Protein AF-A0A0F3IGI3-F1 (afdb_monomer_lite)

Secondary structure (DSSP, 8-state):
-HHHHH-GGGHHHHHHS---GGG--STTHHHHHHHHHHHHHH--S-HHHHHHHTTTSTTHHHHHHHHTS-----GGGHHHHHHHHHHHHHHHHHHHHHHHHHHHHHHT---HHHHHHHHHHHHT-

Foldseek 3Di:
DLLCLQFVVLLVVCVVPPDDLVLQDDVCSVVVSVLVVVSNVVSDRDSVVVLVVCVVPPCNVVSVVSPPDDDPDDPVCSNVVVVVVSVVSSVVSLVVLLVVLVVCCVPPRDDPVSVVSNVVSVVVD

Organism: NCBI:txid1632867

Radius of gyration: 17.23 Å; chains: 1; bounding box: 45×24×48 Å

Sequence (125 aa):
MAMLIQYPQLQKILRQHPVDLAEFEFSGAEKFKEIFNHIVTLRSDSPAILLEDYRGHSDELIIKQLAALVIDVPAEGLEAEFMGAIDKLLAESRDYRFKRLSNKLEKTGLNEEEKKEFTRLSMMK

Structure (mmCIF, N/CA/C/O backbone):
data_AF-A0A0F3IGI3-F1
#
_entry.id   AF-A0A0F3IGI3-F1
#
loop_
_atom_site.group_PDB
_atom_site.id
_atom_site.type_symbol
_atom_site.label_atom_id
_atom_site.label_alt_id
_atom_site.label_comp_id
_atom_site.label_asym_id
_atom_site.label_entity_id
_atom_site.label_seq_id
_atom_site.pdbx_PDB_ins_code
_atom_site.Cartn_x
_atom_site.Cartn_y
_atom_site.Cartn_z
_atom_site.occupancy
_atom_site.B_iso_or_equiv
_atom_site.auth_seq_id
_atom_site.auth_comp_id
_atom_site.auth_asym_id
_atom_site.auth_atom_id
_atom_site.pdbx_PDB_model_num
ATOM 1 N N . MET A 1 1 ? 2.382 -3.609 -4.255 1.00 88.56 1 MET A N 1
ATOM 2 C CA . MET A 1 1 ? 3.712 -2.955 -4.292 1.00 88.56 1 MET A CA 1
ATOM 3 C C . MET A 1 1 ? 4.544 -3.401 -5.490 1.00 88.56 1 MET A C 1
ATOM 5 O O . MET A 1 1 ? 4.910 -2.545 -6.278 1.00 88.56 1 MET A O 1
ATOM 9 N N . ALA A 1 2 ? 4.790 -4.706 -5.679 1.00 94.31 2 ALA A N 1
ATOM 10 C CA . ALA A 1 2 ? 5.605 -5.214 -6.793 1.00 94.31 2 ALA A CA 1
ATOM 11 C C . ALA A 1 2 ? 5.170 -4.690 -8.178 1.00 94.31 2 ALA A C 1
ATOM 13 O O . ALA A 1 2 ? 6.010 -4.194 -8.919 1.00 94.31 2 ALA A O 1
ATOM 14 N N . MET A 1 3 ? 3.862 -4.671 -8.475 1.00 94.19 3 MET A N 1
ATOM 15 C CA . MET A 1 3 ? 3.341 -4.103 -9.729 1.00 94.19 3 MET A CA 1
ATOM 16 C C . MET A 1 3 ? 3.765 -2.643 -9.951 1.00 94.19 3 MET A C 1
ATOM 18 O O . MET A 1 3 ? 4.181 -2.298 -11.044 1.00 94.19 3 MET A O 1
ATOM 22 N N . LEU A 1 4 ? 3.720 -1.792 -8.921 1.00 92.88 4 LEU A N 1
ATOM 23 C CA . LEU A 1 4 ? 4.090 -0.375 -9.041 1.00 92.88 4 LEU A CA 1
ATOM 24 C C . LEU A 1 4 ? 5.602 -0.184 -9.265 1.00 92.88 4 LEU A C 1
ATOM 26 O O . LEU A 1 4 ? 6.011 0.754 -9.938 1.00 92.88 4 LEU A O 1
ATOM 30 N N . ILE A 1 5 ? 6.422 -1.086 -8.717 1.00 94.12 5 ILE A N 1
ATOM 31 C CA . ILE A 1 5 ? 7.883 -1.089 -8.890 1.00 94.12 5 ILE A CA 1
ATOM 32 C C . ILE A 1 5 ? 8.262 -1.561 -10.301 1.00 94.12 5 ILE A C 1
ATOM 34 O O . ILE A 1 5 ? 9.107 -0.953 -10.953 1.00 94.12 5 ILE A O 1
ATOM 38 N N . GLN A 1 6 ? 7.641 -2.645 -10.772 1.00 93.19 6 GLN A N 1
ATOM 39 C CA . GLN A 1 6 ? 7.924 -3.250 -12.079 1.00 93.19 6 GLN A CA 1
ATOM 40 C C . GLN A 1 6 ? 7.295 -2.473 -13.240 1.00 93.19 6 GLN A C 1
ATOM 42 O O . GLN A 1 6 ? 7.849 -2.452 -14.338 1.00 93.19 6 GLN A O 1
ATOM 47 N N . TYR A 1 7 ? 6.173 -1.797 -12.984 1.00 93.25 7 TYR A N 1
ATOM 48 C CA . TYR A 1 7 ? 5.418 -1.022 -13.963 1.00 93.25 7 TYR A CA 1
ATOM 49 C C . TYR A 1 7 ? 5.125 0.400 -13.446 1.00 93.25 7 TYR A C 1
ATOM 51 O O . TYR A 1 7 ? 3.976 0.727 -13.125 1.00 93.25 7 TYR A O 1
ATOM 59 N N . PRO A 1 8 ? 6.135 1.287 -13.365 1.00 91.75 8 PRO A N 1
ATOM 60 C CA . PRO A 1 8 ? 5.968 2.619 -12.789 1.00 91.75 8 PRO A CA 1
ATOM 61 C C . PRO A 1 8 ? 4.959 3.506 -13.530 1.00 91.75 8 PRO A C 1
ATOM 63 O O . PRO A 1 8 ? 4.429 4.442 -12.931 1.00 91.75 8 PRO A O 1
ATOM 66 N N . GLN A 1 9 ? 4.605 3.182 -14.781 1.00 90.44 9 GLN A N 1
ATOM 67 C CA . GLN A 1 9 ? 3.530 3.851 -15.519 1.00 90.44 9 GLN A CA 1
ATOM 68 C C . GLN A 1 9 ? 2.161 3.770 -14.819 1.00 90.44 9 GLN A C 1
ATOM 70 O O . GLN A 1 9 ? 1.307 4.619 -15.073 1.00 90.44 9 GLN A O 1
ATOM 75 N N . LEU A 1 10 ? 1.962 2.818 -13.896 1.00 92.44 10 LEU A N 1
ATOM 76 C CA . LEU A 1 10 ? 0.769 2.724 -13.043 1.00 92.44 10 LEU A CA 1
ATOM 77 C C . LEU A 1 10 ? 0.585 3.956 -12.137 1.00 92.44 10 LEU A C 1
ATOM 79 O O . LEU A 1 10 ? -0.506 4.218 -11.636 1.00 92.44 10 LEU A O 1
ATOM 83 N N . GLN A 1 11 ? 1.605 4.799 -11.975 1.00 90.81 11 GLN A N 1
ATOM 84 C CA . GLN A 1 11 ? 1.432 6.108 -11.343 1.00 90.81 11 GLN A CA 1
ATOM 85 C C . GLN A 1 11 ? 0.433 7.005 -12.092 1.00 90.81 11 GLN A C 1
ATOM 87 O O . GLN A 1 11 ? -0.144 7.907 -11.486 1.00 90.81 11 GLN A O 1
ATOM 92 N N . LYS A 1 12 ? 0.201 6.781 -13.393 1.00 91.12 12 LYS A N 1
ATOM 93 C CA . LYS A 1 12 ? -0.798 7.526 -14.174 1.00 91.12 12 LYS A CA 1
ATOM 94 C C . LYS A 1 12 ? -2.215 7.244 -13.677 1.00 91.12 12 LYS A C 1
ATOM 96 O O . LYS A 1 12 ? -2.949 8.200 -13.428 1.00 91.12 12 LYS A O 1
ATOM 101 N N . ILE A 1 13 ? -2.562 5.974 -13.451 1.00 92.06 13 ILE A N 1
ATOM 102 C CA . ILE A 1 13 ? -3.886 5.602 -12.934 1.00 92.06 13 ILE A CA 1
ATOM 103 C C . ILE A 1 13 ? -4.076 6.099 -11.493 1.00 92.06 13 ILE A C 1
ATOM 105 O O . ILE A 1 13 ? -5.136 6.619 -11.168 1.00 92.06 13 ILE A O 1
ATOM 109 N N . LEU A 1 14 ? -3.021 6.107 -10.668 1.00 91.19 14 LEU A N 1
ATOM 110 C CA . LEU A 1 14 ? -3.065 6.682 -9.312 1.00 91.19 14 LEU A CA 1
ATOM 111 C C . LEU A 1 14 ? -3.321 8.197 -9.287 1.00 91.19 14 LEU A C 1
ATOM 113 O O . LEU A 1 14 ? -3.854 8.718 -8.312 1.0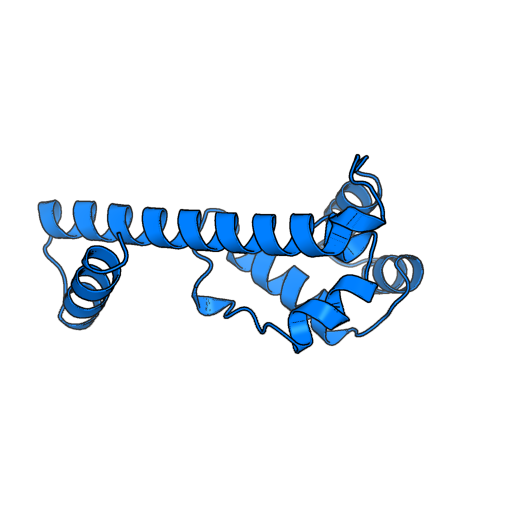0 91.19 14 LEU A O 1
ATOM 117 N N . ARG A 1 15 ? -2.950 8.934 -10.342 1.00 89.44 15 ARG A N 1
ATOM 118 C CA . ARG A 1 15 ? -3.287 10.366 -10.454 1.00 89.44 15 ARG A CA 1
ATOM 119 C C . ARG A 1 15 ? -4.743 10.586 -10.852 1.00 89.44 15 ARG A C 1
ATOM 121 O O . ARG A 1 15 ? -5.318 11.600 -10.474 1.00 89.44 15 ARG A O 1
ATOM 128 N N . GLN A 1 16 ? -5.310 9.666 -11.629 1.00 91.19 16 GLN A N 1
ATOM 129 C CA . GLN A 1 16 ? -6.718 9.695 -12.035 1.00 91.19 16 GLN A CA 1
ATOM 130 C C . GLN A 1 16 ? -7.635 9.223 -10.901 1.00 91.19 16 GLN A C 1
ATOM 132 O O . GLN A 1 16 ? -8.726 9.760 -10.724 1.00 91.19 16 GLN A O 1
ATOM 137 N N . HIS A 1 17 ? -7.152 8.275 -10.098 1.00 90.12 17 HIS A N 1
ATOM 138 C CA . HIS A 1 17 ? -7.831 7.704 -8.942 1.00 90.12 17 HIS A CA 1
ATOM 139 C C . HIS A 1 17 ? -6.925 7.802 -7.706 1.00 90.12 17 HIS A C 1
ATOM 141 O O . HIS A 1 17 ? -6.259 6.825 -7.351 1.00 90.12 17 HIS A O 1
ATOM 147 N N . PRO A 1 18 ? -6.858 8.984 -7.061 1.00 87.00 18 PRO A N 1
ATOM 148 C CA . PRO A 1 18 ? -6.047 9.173 -5.868 1.00 87.00 18 PRO A CA 1
ATOM 149 C C . PRO A 1 18 ? -6.466 8.215 -4.757 1.00 87.00 18 PRO A C 1
ATOM 151 O O . PRO A 1 18 ? -7.646 8.103 -4.425 1.00 87.00 18 PRO A O 1
ATOM 154 N N . VAL A 1 19 ? -5.478 7.553 -4.166 1.00 89.06 19 VAL A N 1
ATOM 155 C CA . VAL A 1 19 ? -5.674 6.641 -3.041 1.00 89.06 19 VAL A CA 1
ATOM 156 C C . VAL A 1 19 ? -5.378 7.393 -1.752 1.00 89.06 19 VAL A C 1
ATOM 158 O O . VAL A 1 19 ? -4.291 7.953 -1.600 1.00 89.06 19 VAL A O 1
ATOM 161 N N . ASP A 1 20 ? -6.324 7.390 -0.816 1.00 89.25 20 ASP A N 1
ATOM 162 C CA . ASP A 1 20 ? -6.089 7.943 0.515 1.00 89.25 20 ASP A CA 1
ATOM 163 C C . ASP A 1 20 ? -5.254 6.963 1.349 1.00 89.25 20 ASP A C 1
ATOM 165 O O . ASP A 1 20 ? -5.748 5.963 1.875 1.00 89.25 20 ASP A O 1
ATOM 169 N N . LEU A 1 21 ? -3.959 7.263 1.473 1.00 88.06 21 LEU A N 1
ATOM 170 C CA . LEU A 1 21 ? -3.027 6.447 2.244 1.00 88.06 21 LEU A CA 1
ATOM 171 C C . LEU A 1 21 ? -3.407 6.330 3.723 1.00 88.06 21 LEU A C 1
ATOM 173 O O . LEU A 1 21 ? -3.009 5.356 4.364 1.00 88.06 21 LEU A O 1
ATOM 177 N N . ALA A 1 22 ? -4.169 7.282 4.272 1.00 88.19 22 ALA A N 1
ATOM 178 C CA . ALA A 1 22 ? -4.624 7.224 5.655 1.00 88.19 22 ALA A CA 1
ATOM 179 C C . ALA A 1 22 ? -5.617 6.075 5.892 1.00 88.19 22 ALA A C 1
ATOM 181 O O . ALA A 1 22 ? -5.751 5.608 7.022 1.00 88.19 22 ALA A O 1
ATOM 182 N N . GLU A 1 23 ? -6.278 5.575 4.843 1.00 89.06 23 GLU A N 1
ATOM 183 C CA . GLU A 1 23 ? -7.214 4.459 4.963 1.00 89.06 23 GLU A CA 1
ATOM 184 C C . GLU A 1 23 ? -6.543 3.089 5.087 1.00 89.06 23 GLU A C 1
ATOM 186 O O . GLU A 1 23 ? -7.210 2.141 5.512 1.00 89.06 23 GLU A O 1
ATOM 191 N N . PHE A 1 24 ? -5.253 2.974 4.752 1.00 91.88 24 PHE A N 1
ATOM 192 C CA . PHE A 1 24 ? -4.508 1.728 4.902 1.00 91.88 24 PHE A CA 1
ATOM 193 C C . PHE A 1 24 ? -4.164 1.464 6.370 1.00 91.88 24 PHE A C 1
ATOM 195 O O . PHE A 1 24 ? -3.362 2.176 6.983 1.00 91.88 24 PHE A O 1
ATOM 202 N N . GLU A 1 25 ? -4.725 0.394 6.924 1.00 90.88 25 GLU A N 1
ATOM 203 C CA . GLU A 1 25 ? -4.472 -0.039 8.297 1.00 90.88 25 GLU A CA 1
ATOM 204 C C . GLU A 1 25 ? -4.371 -1.567 8.347 1.00 90.88 25 GLU A C 1
ATOM 206 O O . GLU A 1 25 ? -5.367 -2.284 8.306 1.00 90.88 25 GLU A O 1
ATOM 211 N N . PHE A 1 26 ? -3.135 -2.057 8.411 1.00 86.81 26 PHE A N 1
ATOM 212 C CA . PHE A 1 26 ? -2.769 -3.470 8.492 1.00 86.81 26 PHE A CA 1
ATOM 213 C C . PHE A 1 26 ? -1.349 -3.607 9.065 1.00 86.81 26 PHE A C 1
ATOM 215 O O . PHE A 1 26 ? -0.615 -2.624 9.210 1.00 86.81 26 PHE A O 1
ATOM 222 N N . SER A 1 27 ? -0.934 -4.832 9.393 1.00 84.50 27 SER A N 1
ATOM 223 C CA . SER A 1 27 ? 0.436 -5.086 9.854 1.00 84.50 27 SER A CA 1
ATOM 224 C C . SER A 1 27 ? 1.452 -4.741 8.759 1.00 84.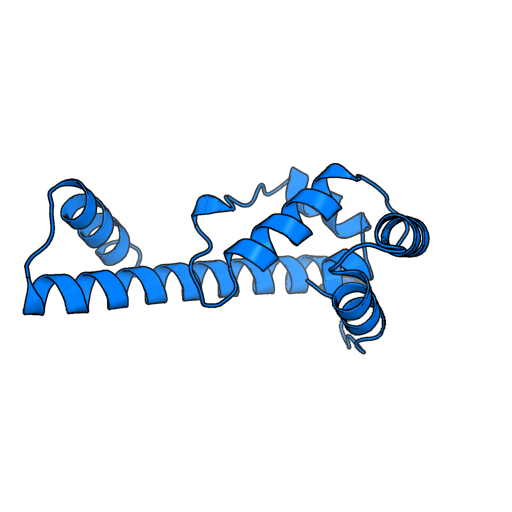50 27 SER A C 1
ATOM 226 O O . SER A 1 27 ? 1.426 -5.331 7.683 1.00 84.50 27 SER A O 1
ATOM 228 N N . GLY A 1 28 ? 2.344 -3.782 9.019 1.00 87.75 28 GLY A N 1
ATOM 229 C CA . GLY A 1 28 ? 3.305 -3.287 8.024 1.00 87.75 28 GLY A CA 1
ATOM 230 C C . GLY A 1 28 ? 2.801 -2.120 7.163 1.00 87.75 28 GLY A C 1
ATOM 231 O O . GLY A 1 28 ? 3.511 -1.698 6.250 1.00 87.75 28 GLY A O 1
ATOM 232 N N . ALA A 1 29 ? 1.620 -1.564 7.460 1.00 90.88 29 ALA A N 1
ATOM 233 C CA . ALA A 1 29 ? 1.038 -0.457 6.698 1.00 90.88 29 ALA A CA 1
ATOM 234 C C . ALA A 1 29 ? 1.927 0.792 6.656 1.00 90.88 29 ALA A C 1
ATOM 236 O O . ALA A 1 29 ? 2.023 1.416 5.608 1.00 90.88 29 ALA A O 1
ATOM 237 N N . GLU A 1 30 ? 2.626 1.139 7.738 1.00 92.25 30 GLU A N 1
ATOM 238 C CA . GLU A 1 30 ? 3.495 2.327 7.748 1.00 92.25 30 GLU A CA 1
ATOM 239 C C . GLU A 1 30 ? 4.650 2.206 6.751 1.00 92.25 30 GLU A C 1
ATOM 241 O O . GLU A 1 30 ? 4.860 3.100 5.934 1.00 92.25 30 GLU A O 1
ATOM 246 N N . LYS A 1 31 ? 5.328 1.052 6.719 1.00 92.00 31 LYS A N 1
ATOM 247 C CA . LYS A 1 31 ? 6.385 0.792 5.734 1.00 92.00 31 LYS A CA 1
ATOM 248 C C . LYS A 1 31 ? 5.830 0.745 4.306 1.00 92.00 31 LYS A C 1
ATOM 250 O O . LYS A 1 31 ? 6.459 1.249 3.380 1.00 92.00 31 LYS A O 1
ATOM 255 N N . PHE A 1 32 ? 4.634 0.179 4.120 1.00 93.06 32 PHE A N 1
ATOM 256 C CA . PHE A 1 32 ? 3.946 0.220 2.830 1.00 93.06 32 PHE A CA 1
ATOM 257 C C . PHE A 1 32 ? 3.680 1.661 2.377 1.00 93.06 32 PHE A C 1
ATOM 259 O O . PHE A 1 32 ? 4.009 1.995 1.243 1.00 93.06 32 PHE A O 1
ATOM 266 N N . LYS A 1 33 ? 3.120 2.513 3.247 1.00 94.44 33 LYS A N 1
ATOM 267 C CA . LYS A 1 33 ? 2.812 3.920 2.949 1.00 94.44 33 LYS A CA 1
ATOM 268 C C . LYS A 1 33 ? 4.075 4.714 2.631 1.00 94.44 33 LYS A C 1
ATOM 270 O O . LYS A 1 33 ? 4.066 5.477 1.674 1.00 94.44 33 LYS A O 1
ATOM 275 N N . GLU A 1 34 ? 5.148 4.507 3.390 1.00 94.00 34 GLU A N 1
ATOM 276 C CA . GLU A 1 34 ? 6.450 5.142 3.168 1.00 94.00 34 GLU A CA 1
ATOM 277 C C . GLU A 1 34 ? 6.989 4.828 1.766 1.00 94.00 34 GLU A C 1
ATOM 279 O O . GLU A 1 34 ? 7.212 5.741 0.972 1.00 94.00 34 GLU A O 1
ATOM 284 N N . ILE A 1 35 ? 7.105 3.539 1.423 1.00 93.75 35 ILE A N 1
ATOM 285 C CA . ILE A 1 35 ? 7.593 3.101 0.108 1.00 93.75 35 ILE A CA 1
ATOM 286 C C . ILE A 1 35 ? 6.650 3.565 -1.008 1.00 93.75 35 ILE A C 1
ATOM 288 O O . ILE A 1 35 ? 7.101 4.064 -2.037 1.00 93.75 35 ILE A O 1
ATOM 292 N N . PHE A 1 36 ? 5.336 3.425 -0.819 1.00 93.88 36 PHE A N 1
ATOM 293 C CA . PHE A 1 36 ? 4.344 3.841 -1.810 1.00 93.88 36 PHE A CA 1
ATOM 294 C C . PHE A 1 36 ? 4.461 5.336 -2.110 1.00 93.88 36 PHE A C 1
ATOM 296 O O . PHE A 1 36 ? 4.535 5.735 -3.272 1.00 93.88 36 PHE A O 1
ATOM 303 N N . ASN A 1 37 ? 4.504 6.162 -1.064 1.00 92.62 37 ASN A N 1
ATOM 304 C CA . ASN A 1 37 ? 4.605 7.606 -1.199 1.00 92.62 37 ASN A CA 1
ATOM 305 C C . ASN A 1 37 ? 5.924 8.014 -1.860 1.00 92.62 37 ASN A C 1
ATOM 307 O O . ASN A 1 37 ? 5.935 8.905 -2.709 1.00 92.62 37 ASN A O 1
ATOM 311 N N . HIS A 1 38 ? 7.018 7.334 -1.520 1.00 92.56 38 HIS A N 1
ATOM 312 C CA . HIS A 1 38 ? 8.321 7.561 -2.132 1.00 92.56 38 HIS A CA 1
ATOM 313 C C . HIS A 1 38 ? 8.306 7.268 -3.638 1.00 92.56 38 HIS A C 1
ATOM 315 O O . HIS A 1 38 ? 8.651 8.141 -4.433 1.00 92.56 38 HIS A O 1
ATOM 321 N N . ILE A 1 39 ? 7.790 6.103 -4.052 1.00 91.12 39 ILE A N 1
ATOM 322 C CA . ILE A 1 39 ? 7.674 5.730 -5.473 1.00 91.12 39 ILE A CA 1
ATOM 323 C C . ILE A 1 39 ? 6.819 6.743 -6.248 1.00 91.12 39 ILE A C 1
ATOM 325 O O . ILE A 1 39 ? 7.213 7.201 -7.321 1.00 91.12 39 ILE A O 1
ATOM 329 N N . VAL A 1 40 ? 5.661 7.124 -5.701 1.00 89.44 40 VAL A N 1
ATOM 330 C CA . VAL A 1 40 ? 4.748 8.088 -6.340 1.00 89.44 40 VAL A CA 1
ATOM 331 C C . VAL A 1 40 ? 5.355 9.497 -6.405 1.00 89.44 40 VAL A C 1
ATOM 333 O O . VAL A 1 40 ? 5.072 10.258 -7.337 1.00 89.44 40 VAL A O 1
ATOM 336 N N . THR A 1 41 ? 6.209 9.855 -5.443 1.00 90.56 41 THR A N 1
ATOM 337 C CA . THR A 1 41 ? 6.902 11.151 -5.398 1.00 90.56 41 THR A CA 1
ATOM 338 C C . THR A 1 41 ? 8.081 11.212 -6.365 1.00 90.56 41 THR A C 1
ATOM 340 O O . THR A 1 41 ? 8.285 12.254 -6.990 1.00 90.56 41 THR A O 1
ATOM 343 N N . LEU A 1 42 ? 8.801 10.102 -6.559 1.00 88.94 42 LEU A N 1
ATOM 344 C CA . LEU A 1 42 ? 9.911 10.000 -7.509 1.00 88.94 42 LEU A CA 1
ATOM 345 C C . LEU A 1 42 ? 9.465 10.291 -8.953 1.00 88.94 42 LEU A C 1
ATOM 347 O O . LEU A 1 42 ? 10.244 10.828 -9.739 1.00 88.94 42 LEU A O 1
ATOM 351 N N . ARG A 1 43 ? 8.207 9.973 -9.306 1.00 83.88 43 ARG A N 1
ATOM 352 C CA . ARG A 1 43 ? 7.597 10.256 -10.625 1.00 83.88 43 ARG A CA 1
ATOM 353 C C . ARG A 1 43 ? 8.409 9.742 -11.820 1.00 83.88 43 ARG A C 1
ATOM 355 O O . ARG A 1 43 ? 8.328 10.303 -12.912 1.00 83.88 43 ARG A O 1
ATOM 362 N N . SER A 1 44 ? 9.183 8.681 -11.616 1.00 86.88 44 SER A N 1
ATOM 363 C CA . SER A 1 44 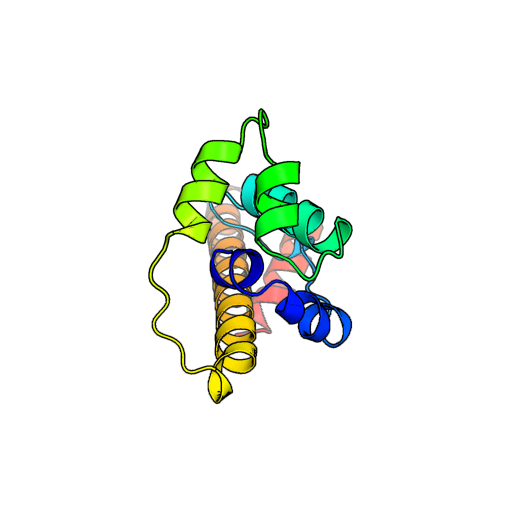? 9.929 8.010 -12.675 1.00 86.88 44 SER A CA 1
ATOM 364 C C . SER A 1 44 ? 9.065 6.945 -13.341 1.00 86.88 44 SER A C 1
ATOM 366 O O . SER A 1 44 ? 8.424 6.158 -12.648 1.00 86.88 44 SER A O 1
ATOM 368 N N . ASP A 1 45 ? 9.124 6.873 -14.670 1.00 87.88 45 ASP A N 1
ATOM 369 C CA . ASP A 1 45 ? 8.505 5.807 -15.468 1.00 87.88 45 ASP A CA 1
ATOM 370 C C . ASP A 1 45 ? 9.456 4.596 -15.661 1.00 87.88 45 ASP A C 1
ATOM 372 O O . ASP A 1 45 ? 9.125 3.647 -16.368 1.00 87.88 45 ASP A O 1
ATOM 376 N N . SER A 1 46 ? 10.650 4.614 -15.047 1.00 91.19 46 SER A N 1
ATOM 377 C CA . SER A 1 46 ? 11.690 3.588 -15.212 1.00 91.19 46 SER A CA 1
ATOM 378 C C . SER A 1 46 ? 11.950 2.798 -13.920 1.00 91.19 46 SER A C 1
ATOM 380 O O . SER A 1 46 ? 12.406 3.393 -12.934 1.00 91.19 46 SER A O 1
ATOM 382 N N . PRO A 1 47 ? 11.777 1.458 -13.933 1.00 90.94 47 PRO A N 1
ATOM 383 C CA . PRO A 1 47 ? 12.145 0.593 -12.810 1.00 90.94 47 PRO A CA 1
ATOM 384 C C . PRO A 1 47 ? 13.626 0.698 -12.432 1.00 90.94 47 PRO A C 1
ATOM 386 O O . PRO A 1 47 ? 13.977 0.609 -11.261 1.00 90.94 47 PRO A O 1
ATOM 389 N N . ALA A 1 48 ? 14.511 0.918 -13.410 1.00 93.31 48 ALA A N 1
ATOM 390 C CA . ALA A 1 48 ? 15.946 1.030 -13.161 1.00 93.31 48 ALA A CA 1
ATOM 391 C C . ALA A 1 48 ? 16.293 2.291 -12.358 1.00 93.31 48 ALA A C 1
ATOM 393 O O . ALA A 1 48 ? 17.125 2.229 -11.459 1.00 93.31 48 ALA A O 1
ATOM 394 N N . ILE A 1 49 ? 15.624 3.414 -12.648 1.00 93.62 49 ILE A N 1
ATOM 395 C CA . ILE A 1 49 ? 15.792 4.657 -11.880 1.00 93.62 49 ILE A CA 1
ATOM 396 C C . ILE A 1 49 ? 15.310 4.449 -10.445 1.00 93.62 49 ILE A C 1
ATOM 398 O O . ILE A 1 49 ? 15.987 4.865 -9.515 1.00 93.62 49 ILE A O 1
ATOM 402 N N . LEU A 1 50 ? 14.182 3.759 -10.260 1.00 93.25 50 LEU A N 1
ATOM 403 C CA . LEU A 1 50 ? 13.678 3.429 -8.930 1.00 93.25 50 LEU A CA 1
ATOM 404 C C . LEU A 1 50 ? 14.655 2.535 -8.147 1.00 93.25 50 LEU A C 1
ATOM 406 O O . LEU A 1 50 ? 14.904 2.773 -6.972 1.00 93.25 50 LEU A O 1
ATOM 410 N N . LEU A 1 51 ? 15.238 1.520 -8.787 1.00 95.31 51 LEU A N 1
ATOM 411 C CA . LEU A 1 51 ? 16.232 0.657 -8.142 1.00 95.31 51 LEU A CA 1
ATOM 412 C C . LEU A 1 51 ? 17.517 1.405 -7.774 1.00 95.31 51 LEU A C 1
ATOM 414 O O . LEU A 1 51 ? 18.109 1.110 -6.739 1.00 95.31 51 LEU A O 1
ATOM 418 N N . GLU A 1 52 ? 17.947 2.347 -8.613 1.00 96.19 52 GLU A N 1
ATOM 419 C CA . GLU A 1 52 ? 19.109 3.188 -8.329 1.00 96.19 52 GLU A CA 1
ATOM 420 C C . GLU A 1 52 ? 18.843 4.144 -7.165 1.00 96.19 52 GLU A C 1
ATOM 422 O O . GLU A 1 52 ? 19.688 4.292 -6.290 1.00 96.19 52 GLU A O 1
ATOM 427 N N . ASP 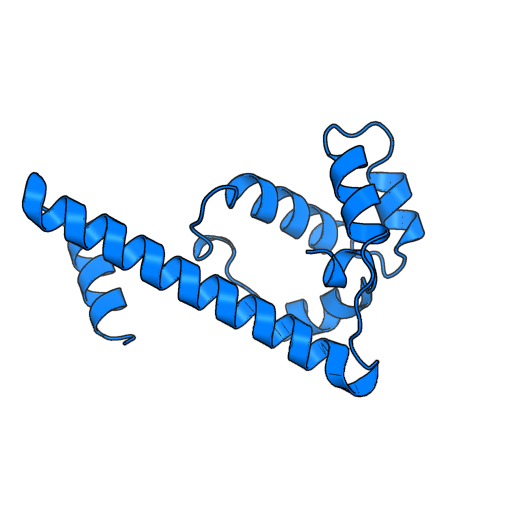A 1 53 ? 17.651 4.730 -7.115 1.00 95.56 53 ASP A N 1
ATOM 428 C CA . ASP A 1 53 ? 17.220 5.632 -6.047 1.00 95.56 53 ASP A CA 1
ATOM 429 C C . ASP A 1 53 ? 17.159 4.937 -4.671 1.00 95.56 53 ASP A C 1
ATOM 431 O O . ASP A 1 53 ? 17.461 5.540 -3.643 1.00 95.56 53 ASP A O 1
ATOM 435 N N . TYR A 1 54 ? 16.883 3.629 -4.650 1.00 95.56 54 TYR A N 1
ATOM 436 C CA . TYR A 1 54 ? 16.947 2.804 -3.440 1.00 95.56 54 TYR A CA 1
ATOM 437 C C . TYR A 1 54 ? 18.336 2.217 -3.134 1.00 95.56 54 TYR A C 1
ATOM 439 O O . TYR A 1 54 ? 18.477 1.491 -2.147 1.00 95.56 54 TYR A O 1
ATOM 447 N N . ARG A 1 55 ? 19.380 2.494 -3.925 1.00 96.25 55 ARG A N 1
ATOM 448 C CA . ARG A 1 55 ? 20.729 1.962 -3.672 1.00 96.25 55 ARG A CA 1
ATOM 449 C C . ARG A 1 55 ? 21.298 2.512 -2.361 1.00 96.25 55 ARG A C 1
ATOM 451 O O . ARG A 1 55 ? 21.392 3.716 -2.161 1.00 96.25 55 ARG A O 1
ATOM 458 N N . GLY A 1 56 ? 21.733 1.621 -1.472 1.00 96.31 56 GLY A N 1
ATOM 459 C CA . GLY A 1 56 ? 22.231 1.965 -0.140 1.00 96.31 56 GLY A CA 1
ATOM 460 C C . GLY A 1 56 ? 21.135 2.363 0.855 1.00 96.31 56 GLY A C 1
ATOM 461 O O . GLY A 1 56 ? 21.453 2.650 2.009 1.00 96.31 56 GLY A O 1
ATOM 462 N N . HIS A 1 57 ? 19.861 2.369 0.444 1.00 96.31 57 HIS A N 1
ATOM 463 C CA . HIS A 1 57 ? 18.730 2.620 1.332 1.00 96.31 57 HIS A CA 1
ATOM 464 C C . HIS A 1 57 ? 18.440 1.389 2.205 1.00 96.31 57 HIS A C 1
ATOM 466 O O . HIS A 1 57 ? 18.660 0.249 1.795 1.00 96.31 57 HIS A O 1
ATOM 472 N N . SER A 1 58 ? 17.874 1.594 3.397 1.00 95.19 58 SER A N 1
ATOM 473 C CA . SER A 1 58 ? 17.501 0.501 4.313 1.00 95.19 58 SER A CA 1
ATOM 474 C C . SER A 1 58 ? 16.511 -0.497 3.695 1.00 95.19 58 SER A C 1
ATOM 476 O O . SER A 1 58 ? 16.527 -1.679 4.031 1.00 95.19 58 SER A O 1
ATOM 478 N N . ASP A 1 59 ? 15.695 -0.028 2.751 1.00 95.62 59 ASP A N 1
ATOM 479 C CA . ASP A 1 59 ? 14.688 -0.825 2.043 1.00 95.62 59 ASP A CA 1
ATOM 480 C C . ASP A 1 59 ? 15.191 -1.442 0.718 1.00 95.62 59 ASP A C 1
ATOM 482 O O . ASP A 1 59 ? 14.423 -2.137 0.049 1.00 95.62 59 ASP A O 1
ATOM 486 N N . GLU A 1 60 ? 16.465 -1.254 0.332 1.00 96.81 60 GLU A N 1
ATOM 487 C CA . GLU A 1 60 ? 17.023 -1.729 -0.952 1.00 96.81 60 GLU A CA 1
ATOM 488 C C . GLU A 1 60 ? 16.717 -3.211 -1.216 1.00 96.81 60 GLU A C 1
ATOM 490 O O . GLU A 1 60 ? 16.309 -3.598 -2.316 1.00 96.81 60 GLU A O 1
ATOM 495 N N . LEU A 1 61 ? 16.896 -4.052 -0.193 1.00 96.19 61 LEU A N 1
ATOM 496 C CA . LEU A 1 61 ? 16.702 -5.496 -0.302 1.00 96.19 61 LEU A CA 1
ATOM 497 C C . LEU A 1 61 ? 15.251 -5.851 -0.650 1.00 96.19 61 LEU A C 1
ATOM 499 O O . LEU A 1 61 ? 15.017 -6.663 -1.544 1.00 96.19 61 LEU A O 1
ATOM 503 N N . ILE A 1 62 ? 14.286 -5.226 0.028 1.00 94.69 62 ILE A N 1
ATOM 504 C CA . ILE A 1 62 ? 12.857 -5.477 -0.191 1.00 94.69 62 ILE A CA 1
ATOM 505 C C . ILE A 1 62 ? 12.454 -4.991 -1.585 1.00 94.69 62 ILE A C 1
ATOM 507 O O . ILE A 1 62 ? 11.755 -5.704 -2.303 1.00 94.69 62 ILE A O 1
ATOM 511 N N . ILE A 1 63 ? 12.933 -3.818 -2.012 1.00 96.12 63 ILE A N 1
ATOM 512 C CA . ILE A 1 63 ? 12.636 -3.288 -3.349 1.00 96.12 63 ILE A CA 1
ATOM 513 C C . ILE A 1 63 ? 13.183 -4.212 -4.440 1.00 96.12 63 ILE A C 1
ATOM 515 O O . ILE A 1 63 ? 12.456 -4.534 -5.379 1.00 96.12 63 ILE A O 1
ATOM 519 N N . LYS A 1 64 ? 14.414 -4.719 -4.297 1.00 96.38 64 LYS A N 1
ATOM 520 C CA . LYS A 1 64 ? 14.987 -5.698 -5.235 1.00 96.38 64 LYS A CA 1
ATOM 521 C C . LYS A 1 64 ? 14.180 -6.993 -5.298 1.00 96.38 64 LYS A C 1
ATOM 523 O O . LYS A 1 64 ? 13.940 -7.505 -6.388 1.00 96.38 64 LYS A O 1
ATOM 528 N N . GLN A 1 65 ? 13.736 -7.511 -4.154 1.00 95.88 65 GLN A N 1
ATOM 529 C CA . GLN A 1 65 ? 12.892 -8.708 -4.104 1.00 95.88 65 GLN A CA 1
ATOM 530 C C . GLN A 1 65 ? 11.547 -8.484 -4.803 1.00 95.88 65 GLN A C 1
ATOM 532 O O . GLN A 1 65 ? 11.118 -9.318 -5.596 1.00 95.88 65 GLN A O 1
ATOM 537 N N . LEU A 1 66 ? 10.903 -7.341 -4.558 1.00 95.12 66 LEU A N 1
ATOM 538 C CA . LEU A 1 66 ? 9.639 -6.984 -5.202 1.00 95.12 66 LEU A CA 1
ATOM 539 C C . LEU A 1 66 ? 9.802 -6.744 -6.709 1.00 95.12 66 LEU A C 1
ATOM 541 O O . LEU A 1 66 ? 8.911 -7.103 -7.475 1.00 95.12 66 LEU A O 1
ATOM 545 N N . ALA A 1 67 ? 10.927 -6.178 -7.146 1.00 94.75 67 ALA A N 1
ATOM 546 C CA . ALA A 1 67 ? 11.240 -5.995 -8.561 1.00 94.75 67 ALA A CA 1
ATOM 547 C C . ALA A 1 67 ? 11.476 -7.327 -9.294 1.00 94.75 67 ALA A C 1
ATOM 549 O O . ALA A 1 67 ? 11.180 -7.427 -10.479 1.00 94.75 67 ALA A O 1
ATOM 550 N N . ALA A 1 68 ? 11.985 -8.345 -8.594 1.00 95.25 68 ALA A N 1
ATOM 551 C CA . ALA A 1 68 ? 12.255 -9.672 -9.148 1.00 95.25 68 ALA A CA 1
ATOM 552 C C . ALA A 1 68 ? 11.063 -10.644 -9.064 1.00 95.25 68 ALA A C 1
ATOM 554 O O . ALA A 1 68 ? 11.152 -11.767 -9.562 1.00 95.25 68 ALA A O 1
ATOM 555 N N . LEU A 1 69 ? 9.964 -10.250 -8.411 1.00 95.00 69 LEU A N 1
ATOM 556 C CA . LEU A 1 69 ? 8.785 -11.097 -8.266 1.00 95.00 69 LEU A CA 1
ATOM 557 C C . LEU A 1 69 ? 8.167 -11.380 -9.641 1.00 95.00 69 LEU A C 1
ATOM 559 O O . LEU A 1 69 ? 7.874 -10.453 -10.388 1.00 95.00 69 LEU A O 1
ATOM 563 N N . VAL A 1 70 ? 7.919 -12.646 -9.966 1.00 91.69 70 VAL A N 1
ATOM 564 C CA . VAL A 1 70 ? 7.218 -12.993 -11.207 1.00 91.69 70 VAL A CA 1
ATOM 565 C C . VAL A 1 70 ? 5.740 -12.641 -11.044 1.00 91.69 70 VAL A C 1
ATOM 567 O O . VAL A 1 70 ? 5.047 -13.239 -10.222 1.00 91.69 70 VAL A O 1
ATOM 570 N N . ILE A 1 71 ? 5.273 -11.653 -11.807 1.00 88.56 71 ILE A N 1
ATOM 571 C CA . ILE A 1 71 ? 3.870 -11.240 -11.866 1.00 88.56 71 ILE A CA 1
ATOM 572 C C . ILE A 1 71 ? 3.300 -11.732 -13.194 1.00 88.56 71 ILE A C 1
ATOM 574 O O . ILE A 1 71 ? 3.707 -11.266 -14.255 1.00 88.56 71 ILE A O 1
ATOM 578 N N . ASP A 1 72 ? 2.361 -12.671 -13.129 1.00 87.50 72 ASP A N 1
ATOM 579 C CA . ASP A 1 72 ? 1.676 -13.207 -14.308 1.00 87.50 72 ASP A CA 1
ATOM 580 C C . ASP A 1 72 ? 0.365 -12.449 -14.537 1.00 87.50 72 ASP A C 1
ATOM 582 O O . ASP A 1 72 ? -0.723 -12.907 -14.193 1.00 87.50 72 ASP A O 1
ATOM 586 N N . VAL A 1 73 ? 0.491 -11.213 -15.024 1.00 86.06 73 VAL A N 1
ATOM 587 C CA . VAL A 1 73 ? -0.648 -10.351 -15.355 1.00 86.06 73 VAL A CA 1
ATOM 588 C C . VAL A 1 73 ? -0.507 -9.907 -16.810 1.00 86.06 73 VAL A C 1
ATOM 590 O O . VAL A 1 73 ? 0.515 -9.312 -17.164 1.00 86.06 73 VAL A O 1
ATOM 593 N N . PRO A 1 74 ? -1.510 -10.160 -17.671 1.00 85.56 74 PRO A N 1
ATOM 594 C CA . PRO A 1 74 ? -1.495 -9.678 -19.046 1.00 85.56 74 PRO A CA 1
ATOM 595 C C . PRO A 1 74 ? -1.377 -8.154 -19.099 1.00 85.56 74 PRO A C 1
ATOM 597 O O . PRO A 1 74 ? -2.011 -7.452 -18.311 1.00 85.56 74 PRO A O 1
ATOM 600 N N . ALA A 1 75 ? -0.633 -7.629 -20.075 1.00 81.00 75 ALA A N 1
ATOM 601 C CA . ALA A 1 75 ? -0.439 -6.184 -20.227 1.00 81.00 75 ALA A CA 1
ATOM 602 C C . ALA A 1 75 ? -1.770 -5.411 -20.328 1.00 81.00 75 ALA A C 1
ATOM 604 O O . ALA A 1 75 ? -1.906 -4.335 -19.753 1.00 81.00 75 ALA A O 1
ATOM 605 N N . GLU A 1 76 ? -2.764 -5.994 -21.002 1.00 85.38 76 GLU A N 1
ATOM 606 C CA . GLU A 1 76 ? -4.111 -5.433 -21.180 1.00 85.38 76 GLU A CA 1
ATOM 607 C C . GLU A 1 76 ? -4.916 -5.359 -19.869 1.00 85.38 76 GLU A C 1
ATOM 609 O O . GLU A 1 76 ? -5.810 -4.527 -19.741 1.00 85.38 76 GLU A O 1
ATOM 614 N N . GLY A 1 77 ? -4.595 -6.205 -18.885 1.00 90.25 77 GLY A N 1
ATOM 615 C CA . GLY A 1 77 ? -5.276 -6.274 -17.589 1.00 90.25 77 GLY A CA 1
ATOM 616 C C . GLY A 1 77 ? -4.523 -5.592 -16.448 1.00 90.25 77 GLY A C 1
ATOM 617 O O . GLY A 1 77 ? -5.003 -5.594 -15.318 1.00 90.25 77 GLY A O 1
ATOM 618 N N . LEU A 1 78 ? -3.348 -5.017 -16.715 1.00 91.81 78 LEU A N 1
ATOM 619 C CA . LEU A 1 78 ? -2.423 -4.583 -15.671 1.00 91.81 78 LEU A CA 1
ATOM 620 C C . LEU A 1 78 ? -2.992 -3.476 -14.771 1.00 91.81 78 LEU A C 1
ATOM 622 O O . LEU A 1 78 ? -2.874 -3.558 -13.550 1.00 91.81 78 LEU A O 1
ATOM 626 N N . GLU A 1 79 ? -3.613 -2.449 -15.356 1.00 93.94 79 GLU A N 1
ATOM 627 C CA . GLU A 1 79 ? -4.217 -1.347 -14.591 1.00 93.94 79 GLU A CA 1
ATOM 628 C C . GLU A 1 79 ? -5.409 -1.824 -13.757 1.00 93.94 79 GLU A C 1
ATOM 630 O O . GLU A 1 79 ? -5.527 -1.464 -12.585 1.00 93.94 79 GLU A O 1
ATOM 635 N N . ALA A 1 80 ? -6.260 -2.675 -14.338 1.00 93.25 80 ALA A N 1
ATOM 636 C CA . ALA A 1 80 ? -7.424 -3.234 -13.661 1.00 93.25 80 ALA A CA 1
ATOM 637 C C . ALA A 1 80 ? -7.016 -4.133 -12.486 1.00 93.25 80 ALA A C 1
ATOM 639 O O . ALA A 1 80 ? -7.575 -4.010 -11.398 1.00 93.25 80 ALA A O 1
ATOM 640 N N . GLU A 1 81 ? -6.010 -4.987 -12.676 1.00 94.94 81 GLU A N 1
ATOM 641 C CA . GLU A 1 81 ? -5.487 -5.843 -11.610 1.00 94.94 81 GLU A CA 1
ATOM 642 C C . GLU A 1 81 ? -4.841 -5.008 -10.499 1.00 94.94 81 GLU A C 1
ATOM 644 O O . GLU A 1 81 ? -5.072 -5.251 -9.315 1.00 94.94 81 GLU A O 1
ATOM 649 N N . PHE A 1 82 ? -4.083 -3.971 -10.866 1.00 95.00 82 PHE A N 1
ATOM 650 C CA . PHE A 1 82 ? -3.462 -3.081 -9.894 1.00 95.00 82 PHE A CA 1
ATOM 651 C C . PHE A 1 82 ? -4.504 -2.346 -9.043 1.00 95.00 82 PHE A C 1
ATOM 653 O O . PHE A 1 82 ? -4.414 -2.370 -7.814 1.00 95.00 82 PHE A O 1
ATOM 660 N N . MET A 1 83 ? -5.511 -1.732 -9.672 1.00 94.56 83 MET A N 1
ATOM 661 C CA . MET A 1 83 ? -6.577 -1.035 -8.949 1.00 94.56 83 MET A CA 1
ATOM 662 C C . MET A 1 83 ? -7.429 -2.005 -8.128 1.00 94.56 83 MET A C 1
ATOM 664 O O . MET A 1 83 ? -7.704 -1.731 -6.963 1.00 94.56 83 MET A O 1
ATOM 668 N N . GLY A 1 84 ? -7.739 -3.188 -8.662 1.00 94.25 84 GLY A N 1
ATOM 669 C CA . GLY A 1 84 ? -8.436 -4.232 -7.914 1.00 94.25 84 GLY A CA 1
ATOM 670 C C . GLY A 1 84 ? -7.658 -4.702 -6.679 1.00 94.25 84 GLY A C 1
ATOM 671 O O . GLY A 1 84 ? -8.254 -4.972 -5.636 1.00 94.25 84 GLY A O 1
ATOM 672 N N . ALA A 1 85 ? -6.326 -4.766 -6.749 1.00 93.00 85 ALA A N 1
ATOM 673 C CA . ALA A 1 85 ? -5.484 -5.068 -5.593 1.00 93.00 85 ALA A CA 1
ATOM 674 C C . ALA A 1 85 ? -5.500 -3.939 -4.546 1.00 93.00 85 ALA A C 1
ATOM 676 O O . ALA A 1 85 ? -5.544 -4.221 -3.347 1.00 93.00 85 ALA A O 1
ATOM 677 N N . ILE A 1 86 ? -5.503 -2.672 -4.975 1.00 93.69 86 ILE A N 1
ATOM 678 C CA . ILE A 1 86 ? -5.662 -1.516 -4.079 1.00 93.69 86 ILE A CA 1
ATOM 679 C C . ILE A 1 86 ? -7.028 -1.550 -3.383 1.00 93.69 86 ILE A C 1
ATOM 681 O O . ILE A 1 86 ? -7.088 -1.416 -2.161 1.00 93.69 86 ILE A O 1
ATOM 685 N N . ASP A 1 87 ? -8.106 -1.804 -4.122 1.00 93.25 87 ASP A N 1
ATOM 686 C CA . ASP A 1 87 ? -9.463 -1.875 -3.574 1.00 93.25 87 ASP A CA 1
ATOM 687 C C . ASP A 1 87 ? -9.604 -2.991 -2.535 1.00 93.25 87 ASP A C 1
ATOM 689 O O . ASP A 1 87 ? -10.201 -2.786 -1.472 1.00 93.25 87 ASP A O 1
ATOM 693 N N . LYS A 1 88 ? -9.004 -4.159 -2.803 1.00 92.81 88 LYS A N 1
ATOM 694 C CA . LYS A 1 88 ? -8.929 -5.270 -1.844 1.00 92.81 88 LYS A CA 1
ATOM 695 C C . LYS A 1 88 ? -8.177 -4.864 -0.576 1.00 92.81 88 LYS A C 1
ATOM 697 O O . LYS A 1 88 ? -8.697 -5.070 0.515 1.00 92.81 88 LYS A O 1
ATOM 702 N N . LEU A 1 89 ? -7.011 -4.225 -0.698 1.00 92.38 89 LEU A N 1
ATOM 703 C CA . LEU A 1 89 ? -6.241 -3.747 0.461 1.00 92.38 89 LEU A CA 1
ATOM 704 C C . LEU A 1 89 ? -7.015 -2.710 1.288 1.00 92.38 89 LEU A C 1
ATOM 706 O O . LEU A 1 89 ? -6.957 -2.723 2.520 1.00 92.38 89 LEU A O 1
ATOM 710 N N . LEU A 1 90 ? -7.764 -1.818 0.638 1.00 91.75 90 LEU A N 1
ATOM 711 C CA . LEU A 1 90 ? -8.628 -0.860 1.327 1.00 91.75 90 LEU A CA 1
ATOM 7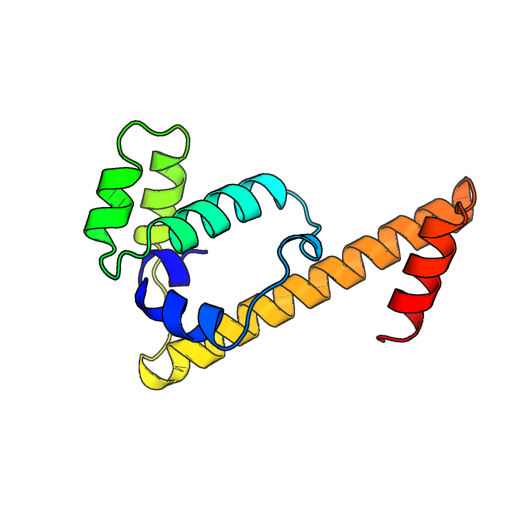12 C C . LEU A 1 90 ? -9.793 -1.561 2.037 1.00 91.75 90 LEU A C 1
ATOM 714 O O . LEU A 1 90 ? -10.123 -1.203 3.168 1.00 91.75 90 LEU A O 1
ATOM 718 N N . ALA A 1 91 ? -10.397 -2.577 1.415 1.00 91.44 91 ALA A N 1
ATOM 719 C CA . ALA A 1 91 ? -11.432 -3.395 2.045 1.00 91.44 91 ALA A CA 1
ATOM 720 C C . ALA A 1 91 ? -10.902 -4.133 3.280 1.00 91.44 91 ALA A C 1
ATOM 722 O O . ALA A 1 91 ? -11.492 -4.025 4.354 1.00 91.44 91 ALA A O 1
ATOM 723 N N . GLU A 1 92 ? -9.744 -4.780 3.166 1.00 91.31 92 GLU A N 1
ATOM 724 C CA . GLU A 1 92 ? -9.076 -5.443 4.289 1.00 91.31 92 GLU A CA 1
ATOM 725 C C . GLU A 1 92 ? -8.746 -4.458 5.416 1.00 91.31 92 GLU A C 1
ATOM 727 O O . GLU A 1 92 ? -8.944 -4.767 6.592 1.00 91.31 92 GLU A O 1
ATOM 732 N N . SER A 1 93 ? -8.318 -3.241 5.071 1.00 92.44 93 SER A N 1
ATOM 733 C CA . SER A 1 93 ? -8.041 -2.184 6.048 1.00 92.44 93 SER A CA 1
ATOM 734 C C . SER A 1 93 ? -9.304 -1.711 6.772 1.00 92.44 93 SER A C 1
ATOM 736 O O . SER A 1 93 ? -9.279 -1.438 7.975 1.00 92.44 93 SER A O 1
ATOM 738 N N . ARG A 1 94 ? -10.441 -1.614 6.071 1.00 91.62 94 ARG A N 1
ATOM 739 C CA . ARG A 1 94 ? -11.740 -1.307 6.696 1.00 91.62 94 ARG A CA 1
ATOM 740 C C . ARG A 1 94 ? -12.175 -2.422 7.642 1.00 91.62 94 ARG A C 1
ATOM 742 O O . ARG A 1 94 ? -12.564 -2.134 8.773 1.00 91.62 94 ARG A O 1
ATOM 749 N N . ASP A 1 95 ? -12.049 -3.674 7.218 1.00 91.12 95 ASP A N 1
ATOM 750 C CA . ASP A 1 95 ? -12.384 -4.835 8.041 1.00 91.12 95 ASP A CA 1
ATOM 751 C C . ASP A 1 95 ? -11.505 -4.926 9.289 1.00 91.12 95 ASP A C 1
ATOM 753 O O . ASP A 1 95 ? -11.999 -5.214 10.384 1.00 91.12 95 ASP A O 1
ATOM 757 N N . TYR A 1 96 ? -10.208 -4.649 9.147 1.00 91.69 96 TYR A N 1
ATOM 758 C CA . TYR A 1 96 ? -9.270 -4.597 10.261 1.00 91.69 96 TYR A CA 1
ATOM 759 C C . TYR A 1 96 ? -9.682 -3.533 11.286 1.00 91.69 96 TYR A C 1
ATOM 761 O O . TYR A 1 96 ? -9.828 -3.844 12.474 1.00 91.69 96 TYR A O 1
ATOM 769 N N . ARG A 1 97 ? -9.961 -2.304 10.831 1.00 92.00 97 ARG A N 1
ATOM 770 C CA . ARG A 1 97 ? -10.442 -1.204 11.683 1.00 92.00 97 ARG A CA 1
ATOM 771 C C . ARG A 1 97 ? -11.749 -1.544 12.384 1.00 92.00 97 ARG A C 1
ATOM 773 O O . ARG A 1 97 ? -11.867 -1.363 13.596 1.00 92.00 97 ARG A O 1
ATOM 780 N N . PHE A 1 98 ? -12.709 -2.107 11.652 1.00 92.44 98 PHE A N 1
ATOM 781 C CA . PHE A 1 98 ? -13.994 -2.514 12.211 1.00 92.44 98 PHE A CA 1
ATOM 782 C C . PHE A 1 98 ? -13.823 -3.568 13.314 1.00 92.44 98 PHE A C 1
ATOM 784 O O . PHE A 1 98 ? -14.402 -3.434 14.395 1.00 92.44 98 PHE A O 1
ATOM 791 N N . LYS A 1 99 ? -12.992 -4.593 13.087 1.00 91.62 99 LYS A N 1
ATOM 792 C CA . LYS A 1 99 ? -12.691 -5.628 14.091 1.00 91.62 99 LYS A CA 1
ATOM 793 C C . LYS A 1 99 ? -11.975 -5.044 15.309 1.00 91.62 99 LYS A C 1
ATOM 795 O O . LYS A 1 99 ? -12.343 -5.367 16.438 1.00 91.62 99 LYS A O 1
ATOM 800 N N . ARG A 1 100 ? -10.994 -4.155 15.106 1.00 92.19 100 ARG A N 1
ATOM 801 C CA . ARG A 1 100 ? -10.281 -3.457 16.190 1.00 92.19 100 ARG A CA 1
ATOM 802 C C . ARG A 1 100 ? -11.250 -2.677 17.079 1.00 92.19 100 ARG A C 1
ATOM 804 O O . ARG A 1 100 ? -11.199 -2.821 18.300 1.00 92.19 100 ARG A O 1
ATOM 811 N N . LEU A 1 101 ? -12.147 -1.897 16.477 1.00 94.00 101 LEU A N 1
ATOM 812 C CA . LEU A 1 101 ? -13.146 -1.110 17.202 1.00 94.00 101 LEU A CA 1
ATOM 813 C C . LEU A 1 101 ? -14.203 -1.991 17.878 1.00 94.00 101 LEU A C 1
ATOM 815 O O . LEU A 1 101 ? -14.535 -1.736 19.030 1.00 94.00 101 LEU A O 1
ATOM 819 N N . SER A 1 102 ? -14.666 -3.063 17.229 1.00 93.12 102 SER A N 1
ATOM 820 C CA . SER A 1 102 ? -15.601 -4.028 17.837 1.00 93.12 102 SER A CA 1
ATOM 821 C C . SER A 1 102 ? -15.017 -4.629 19.119 1.00 93.12 102 SER A C 1
ATOM 823 O O . SER A 1 102 ? -15.627 -4.564 20.183 1.00 93.12 102 SER A O 1
ATOM 825 N N . ASN A 1 103 ? -13.774 -5.112 19.045 1.00 93.62 103 ASN A N 1
ATOM 826 C CA . ASN A 1 103 ? -13.075 -5.689 20.193 1.00 93.62 103 ASN A CA 1
ATOM 827 C C . ASN A 1 103 ? -12.859 -4.670 21.321 1.00 93.62 103 ASN A C 1
ATOM 829 O O . ASN A 1 103 ? -12.851 -5.030 22.499 1.00 93.62 103 ASN A O 1
ATOM 833 N N . LYS A 1 104 ? -12.638 -3.397 20.977 1.00 95.25 104 LYS A N 1
ATOM 834 C CA . LYS A 1 104 ? -12.468 -2.326 21.963 1.00 95.25 104 LYS A CA 1
ATOM 835 C C . LYS A 1 104 ? -13.797 -1.957 22.625 1.00 95.25 104 LYS A C 1
ATOM 837 O O . LYS A 1 104 ? -13.832 -1.791 23.844 1.00 95.25 104 LYS A O 1
ATOM 842 N N . LEU A 1 105 ? -14.879 -1.881 21.848 1.00 92.94 105 LEU A N 1
ATOM 843 C CA . LEU A 1 105 ? -16.230 -1.618 22.342 1.00 92.94 105 LEU A CA 1
ATOM 844 C C . LEU A 1 105 ? -16.627 -2.625 23.427 1.00 92.94 105 LEU A C 1
ATOM 846 O O . LEU A 1 105 ? -17.106 -2.211 24.477 1.00 92.94 105 LEU A O 1
ATOM 850 N N . GLU A 1 106 ? -16.358 -3.914 23.203 1.00 92.69 106 GLU A N 1
ATOM 851 C CA . GLU A 1 106 ? -16.665 -4.987 24.158 1.00 92.69 106 GLU A CA 1
ATOM 852 C C . GLU A 1 106 ? -15.842 -4.916 25.455 1.00 92.69 106 GLU A C 1
ATOM 854 O O . GLU A 1 106 ? -16.338 -5.279 26.519 1.00 92.69 106 GLU A O 1
ATOM 859 N N . LYS A 1 107 ? -14.584 -4.463 25.386 1.00 93.94 107 LYS A N 1
ATOM 860 C CA . LYS A 1 107 ? -13.649 -4.509 26.526 1.00 93.94 107 LYS A CA 1
ATOM 861 C C . LYS A 1 107 ? -13.627 -3.236 27.359 1.00 93.94 107 LYS A C 1
ATOM 863 O O . LYS A 1 107 ? -13.573 -3.301 28.582 1.00 93.94 107 LYS A O 1
ATOM 868 N N . THR A 1 108 ? -13.575 -2.084 26.699 1.00 93.50 108 THR A N 1
ATOM 869 C CA . THR A 1 108 ? -13.292 -0.792 27.345 1.00 93.50 108 THR A CA 1
ATOM 870 C C . THR A 1 108 ? -14.255 0.312 26.928 1.00 93.50 108 THR A C 1
ATOM 872 O O . THR A 1 108 ? -14.200 1.404 27.487 1.00 93.50 108 THR A O 1
ATOM 875 N N . GLY A 1 109 ? -15.111 0.059 25.934 1.00 92.69 109 GLY A N 1
ATOM 876 C CA . GLY A 1 109 ? -15.904 1.092 25.278 1.00 92.69 109 GLY A CA 1
ATOM 877 C C . GLY A 1 109 ? -15.097 1.911 24.262 1.00 92.69 109 GLY A C 1
ATOM 878 O O . GLY A 1 109 ? -13.868 1.820 24.181 1.00 92.69 109 GLY A O 1
ATOM 879 N N . LEU A 1 110 ? -15.821 2.702 23.466 1.00 95.12 110 LEU A N 1
ATOM 880 C CA . LEU A 1 110 ? -15.284 3.592 22.432 1.00 95.12 110 LEU A CA 1
ATOM 881 C C . LEU A 1 110 ? -15.420 5.060 22.849 1.00 95.12 110 LEU A C 1
ATOM 883 O O . LEU A 1 110 ? -16.420 5.440 23.466 1.00 95.12 110 LEU A O 1
ATOM 887 N N . ASN A 1 111 ? -14.449 5.888 22.466 1.00 95.38 111 ASN A N 1
ATOM 888 C CA . ASN A 1 111 ? -14.564 7.344 22.575 1.00 95.38 111 ASN A CA 1
ATOM 889 C C . ASN A 1 111 ? -15.465 7.927 21.458 1.00 95.38 111 ASN A C 1
ATOM 891 O O . ASN A 1 111 ? -15.934 7.205 20.580 1.00 95.38 111 ASN A O 1
ATOM 895 N N . GLU A 1 112 ? -15.728 9.235 21.480 1.00 94.31 112 GLU A N 1
ATOM 896 C CA . GLU A 1 112 ? -16.638 9.874 20.514 1.00 94.31 112 GLU A CA 1
ATOM 897 C C . GLU A 1 112 ? -16.147 9.826 19.056 1.00 94.31 112 GLU A C 1
ATOM 899 O O . GLU A 1 112 ? -16.961 9.698 18.141 1.00 94.31 112 GLU A O 1
ATOM 904 N N . GLU A 1 113 ? -14.838 9.891 18.813 1.00 93.56 113 GLU A N 1
ATOM 905 C CA . GLU A 1 113 ? -14.270 9.758 17.463 1.00 93.56 113 GLU A CA 1
ATOM 906 C C . GLU A 1 113 ? -14.387 8.316 16.959 1.00 93.56 113 GLU A C 1
ATOM 908 O O . GLU A 1 113 ? -14.844 8.069 15.845 1.00 93.56 113 GLU A O 1
ATOM 913 N N . GLU A 1 114 ? -14.082 7.353 17.823 1.00 94.31 114 GLU A N 1
ATOM 914 C CA . GLU A 1 114 ? -14.181 5.924 17.546 1.00 94.31 114 GLU A CA 1
ATOM 915 C C . GLU A 1 114 ? -15.626 5.479 17.314 1.00 94.31 114 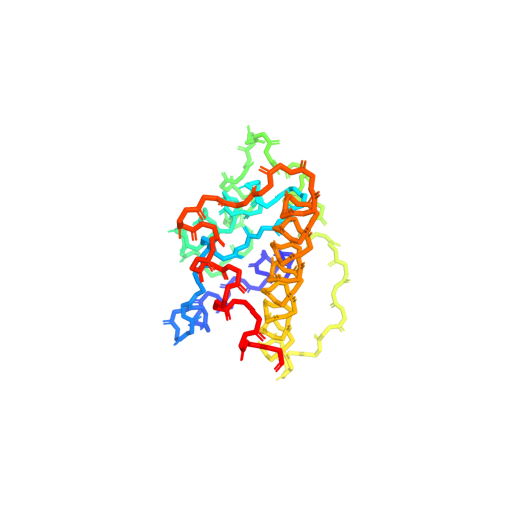GLU A C 1
ATOM 917 O O . GLU A 1 114 ? -15.875 4.637 16.456 1.00 94.31 114 GLU A O 1
ATOM 922 N N . LYS A 1 115 ? -16.605 6.055 18.025 1.00 93.44 115 LYS A N 1
ATOM 923 C CA . LYS A 1 115 ? -18.034 5.807 17.772 1.00 93.44 115 LYS A CA 1
ATOM 924 C C . LYS A 1 115 ? -18.456 6.296 16.391 1.00 93.44 115 LYS A C 1
ATOM 926 O O . LYS A 1 115 ? -19.197 5.596 15.695 1.00 93.44 115 LYS A O 1
ATOM 931 N N . LYS A 1 116 ? -17.993 7.483 15.982 1.00 93.69 116 LYS A N 1
ATOM 932 C CA . LYS A 1 116 ? -18.251 8.021 14.637 1.00 93.69 116 LYS A CA 1
ATOM 933 C C . LYS A 1 116 ? -17.628 7.126 13.573 1.00 93.69 116 LYS A C 1
ATOM 935 O O . LYS A 1 116 ? -18.303 6.776 12.607 1.00 93.69 116 LYS A O 1
ATOM 940 N N . GLU A 1 117 ? -16.378 6.713 13.772 1.00 92.31 117 GLU A N 1
ATOM 941 C CA . GLU A 1 117 ? -15.694 5.801 12.858 1.00 92.31 117 GLU A CA 1
ATOM 942 C C . GLU A 1 117 ? -16.403 4.445 12.773 1.00 92.31 117 GLU A C 1
ATOM 944 O O . GLU A 1 117 ? -16.695 3.977 11.675 1.00 92.31 117 GLU A O 1
ATOM 949 N N . PHE A 1 118 ? -16.750 3.845 13.911 1.00 93.06 118 PHE A N 1
ATOM 950 C CA . PHE A 1 118 ? -17.456 2.569 13.973 1.00 93.06 118 PHE A CA 1
ATOM 951 C C . PHE A 1 118 ? -18.806 2.624 13.250 1.00 93.06 118 PHE A C 1
ATOM 953 O O . PHE A 1 118 ? -19.123 1.737 12.458 1.00 93.06 118 PHE A O 1
ATOM 960 N N . THR A 1 119 ? -19.572 3.698 13.464 1.00 92.56 119 THR A N 1
ATOM 961 C CA . THR A 1 119 ? -20.854 3.921 12.780 1.00 92.56 119 THR A CA 1
ATOM 962 C C . THR A 1 119 ? -20.652 4.037 11.271 1.00 92.56 119 THR A C 1
ATOM 964 O O . THR A 1 119 ? -21.329 3.342 10.514 1.00 92.56 119 THR A O 1
ATOM 967 N N . ARG A 1 120 ? -19.670 4.832 10.823 1.00 92.00 120 ARG A N 1
ATOM 968 C CA . ARG A 1 120 ? -19.329 4.965 9.399 1.00 92.00 120 ARG A CA 1
ATOM 969 C C . ARG A 1 120 ? -18.970 3.611 8.785 1.00 92.00 120 ARG A C 1
ATOM 971 O O . ARG A 1 120 ? -19.532 3.248 7.760 1.00 92.00 120 ARG A O 1
ATOM 978 N N . LEU A 1 121 ? -18.088 2.846 9.429 1.00 90.50 121 LEU A N 1
ATOM 979 C CA . LEU A 1 121 ? -17.668 1.527 8.944 1.00 90.50 121 LEU A CA 1
ATOM 980 C C . LEU A 1 121 ? -18.825 0.516 8.926 1.00 90.50 121 LEU A C 1
ATOM 982 O O . LEU A 1 121 ? -18.880 -0.325 8.036 1.00 90.50 121 LEU A O 1
ATOM 986 N N . SER A 1 122 ? -19.771 0.608 9.865 1.00 86.31 122 SER A N 1
ATOM 987 C CA . SER A 1 122 ? -20.942 -0.279 9.901 1.00 86.31 122 SER A CA 1
ATOM 988 C C . SER A 1 122 ? -21.939 -0.040 8.761 1.00 86.31 122 SER A C 1
ATOM 990 O O . SER A 1 122 ? -22.636 -0.972 8.372 1.00 86.31 122 SER A O 1
ATOM 992 N N . MET A 1 123 ? -21.982 1.179 8.210 1.00 85.19 123 MET A N 1
ATOM 993 C CA . MET A 1 123 ? -22.855 1.554 7.089 1.00 85.19 123 MET A CA 1
ATOM 994 C C . MET A 1 123 ? -22.254 1.236 5.713 1.00 85.19 123 MET A C 1
ATOM 996 O O . MET A 1 123 ? -22.962 1.300 4.716 1.00 85.19 123 MET A O 1
ATOM 1000 N N . MET A 1 124 ? -20.956 0.926 5.653 1.00 75.19 124 MET A N 1
ATOM 1001 C CA . MET A 1 124 ? -20.221 0.627 4.414 1.00 75.19 124 MET A CA 1
ATOM 1002 C C . MET A 1 124 ? -20.133 -0.882 4.113 1.00 75.19 124 MET A C 1
ATOM 1004 O O . MET A 1 124 ? -19.339 -1.272 3.257 1.00 75.19 124 MET A O 1
ATOM 1008 N N . LYS A 1 125 ? -20.882 -1.717 4.846 1.00 56.12 125 LYS A N 1
ATOM 1009 C CA . LYS A 1 125 ? -20.966 -3.169 4.629 1.00 56.12 125 LYS A CA 1
ATOM 1010 C C . LYS A 1 125 ? -21.891 -3.537 3.478 1.00 56.12 125 LYS A C 1
ATOM 1012 O O . LYS A 1 125 ? -22.930 -2.861 3.327 1.00 56.12 125 LYS A O 1
#

pLDDT: mean 91.65, std 4.63, range [56.12, 96.81]

InterPro domains:
  IPR013173 DNA primase DnaG, DnaB-binding domain [PF08278] (2-121)
  IPR013173 DNA primase DnaG, DnaB-binding domain [SM00766] (1-122)
  IPR016136 DNA helicase DnaB, N-terminal/DNA primase DnaG, C-terminal [G3DSA:1.10.860.10] (1-125)